Protein AF-A0A7C5P6W9-F1 (afdb_monomer_lite)

Organism: Thermococcus litoralis (NCBI:txid2265)

Radius of gyration: 16.94 Å; chains: 1; bounding box: 47×36×36 Å

pLDDT: mean 86.59, std 6.11, range [59.62, 95.62]

Foldseek 3Di:
DDPVPDDPVVVVVVVVCVVCVVLVCVVVVLLVVVVVVPDDPVRSVVLLVVLVVVLVVVLVVVVVVCVVDDPVVLLVQLSVLSVQLVVLCVVLDDPCNSVSPSSSSNSNSNSVSD

Sequence (114 aa):
MKWSEIPRDAKAYMLYHTIIAPQLIVWTLLPLYMMYSGYSVLEVGAFFTAVNIIAIPLTYLLGRAFNKWDIKKGLMVIDALDGIAYVLYGFAKGIIAPIMLFAGRTVEKLSTVL

Structure (mmCIF, N/CA/C/O backbone):
data_AF-A0A7C5P6W9-F1
#
_entry.id   AF-A0A7C5P6W9-F1
#
loop_
_atom_site.group_PDB
_atom_site.id
_atom_site.type_symbol
_atom_site.label_atom_id
_atom_site.label_alt_id
_atom_site.label_comp_id
_atom_site.label_asym_id
_atom_site.label_entity_id
_atom_site.label_seq_id
_atom_site.pdbx_PDB_ins_code
_atom_site.Cartn_x
_atom_site.Cartn_y
_atom_site.Cartn_z
_atom_site.occupancy
_atom_site.B_iso_or_equiv
_atom_site.auth_seq_id
_atom_site.auth_comp_id
_atom_site.auth_asym_id
_atom_site.auth_atom_id
_atom_site.pdbx_PDB_model_num
ATOM 1 N N . MET A 1 1 ? 30.327 16.465 -5.331 1.00 72.50 1 MET A N 1
ATOM 2 C CA . MET A 1 1 ? 29.758 16.126 -6.653 1.00 72.50 1 MET A CA 1
ATOM 3 C C . MET A 1 1 ? 28.572 17.024 -6.920 1.00 72.50 1 MET A C 1
ATOM 5 O O . MET A 1 1 ? 27.712 17.151 -6.055 1.00 72.50 1 MET A O 1
ATOM 9 N N . LYS A 1 2 ? 28.532 17.656 -8.087 1.00 86.81 2 LYS A N 1
ATOM 10 C CA . LYS A 1 2 ? 27.373 18.410 -8.571 1.00 86.81 2 LYS A CA 1
ATOM 11 C C . LYS A 1 2 ? 26.399 17.447 -9.248 1.00 86.81 2 LYS A C 1
ATOM 13 O O . LYS A 1 2 ? 26.824 16.485 -9.879 1.00 86.81 2 LYS A O 1
ATOM 18 N N . TRP A 1 3 ? 25.096 17.722 -9.178 1.00 85.38 3 TRP A N 1
ATOM 19 C CA . TRP A 1 3 ? 24.076 16.892 -9.836 1.00 85.38 3 TRP A CA 1
ATOM 20 C C . TRP A 1 3 ? 24.371 16.691 -11.328 1.00 85.38 3 TRP A C 1
ATOM 22 O O . TRP A 1 3 ? 24.225 15.593 -11.848 1.00 85.38 3 TRP A O 1
ATOM 32 N N . SER A 1 4 ? 24.872 17.714 -12.023 1.00 88.75 4 SER A N 1
ATOM 33 C CA . SER A 1 4 ? 25.260 17.635 -13.437 1.00 88.75 4 SER A CA 1
ATOM 34 C C . SER A 1 4 ? 26.308 16.557 -13.741 1.00 88.75 4 SER A C 1
ATOM 36 O O . SER A 1 4 ? 26.265 15.994 -14.828 1.00 88.75 4 SER A O 1
ATOM 38 N N . GLU A 1 5 ? 27.182 16.229 -12.786 1.00 92.44 5 GLU A N 1
ATOM 39 C CA . GLU A 1 5 ? 28.317 15.303 -12.944 1.00 92.44 5 GLU A CA 1
ATOM 40 C C . GLU A 1 5 ? 27.916 13.824 -12.803 1.00 92.44 5 GLU A C 1
ATOM 42 O O . GLU A 1 5 ? 28.692 12.937 -13.147 1.00 92.44 5 GLU A O 1
ATOM 47 N N . ILE A 1 6 ? 26.710 13.537 -12.305 1.00 90.38 6 ILE A N 1
ATOM 48 C CA . ILE A 1 6 ? 26.242 12.163 -12.092 1.00 90.38 6 ILE A CA 1
ATOM 49 C C . ILE A 1 6 ? 25.777 11.558 -13.436 1.00 90.38 6 ILE A C 1
ATOM 51 O O . ILE A 1 6 ? 25.005 12.210 -14.158 1.00 90.38 6 ILE A O 1
ATOM 55 N N . PRO A 1 7 ? 26.185 10.317 -13.779 1.00 94.12 7 PRO A N 1
ATOM 56 C CA . PRO A 1 7 ? 25.699 9.609 -14.962 1.00 94.12 7 PRO A CA 1
ATOM 57 C C . PRO A 1 7 ? 24.168 9.530 -15.010 1.00 94.12 7 PRO A C 1
ATOM 59 O O . PRO A 1 7 ? 23.504 9.428 -13.976 1.00 94.12 7 PRO A O 1
ATOM 62 N N . ARG A 1 8 ? 23.591 9.560 -16.218 1.00 92.06 8 ARG A N 1
ATOM 63 C CA . ARG A 1 8 ? 22.130 9.589 -16.412 1.00 92.06 8 ARG A CA 1
ATOM 64 C C . ARG A 1 8 ? 21.422 8.417 -15.723 1.00 92.06 8 ARG A C 1
ATOM 66 O O . ARG A 1 8 ? 20.409 8.637 -15.064 1.00 92.06 8 ARG A O 1
ATOM 73 N N . ASP A 1 9 ? 21.983 7.218 -15.818 1.00 90.62 9 ASP A N 1
ATOM 74 C CA . ASP A 1 9 ? 21.389 6.009 -15.235 1.00 90.62 9 ASP A CA 1
ATOM 75 C C . ASP A 1 9 ? 21.413 6.043 -13.702 1.00 90.62 9 ASP A C 1
ATOM 77 O O . ASP A 1 9 ? 20.435 5.681 -13.051 1.00 90.62 9 ASP A O 1
ATOM 81 N N . ALA A 1 10 ? 22.485 6.583 -13.114 1.00 88.75 10 ALA A N 1
ATOM 82 C CA . ALA A 1 10 ? 22.584 6.767 -11.670 1.00 88.75 10 ALA A CA 1
ATOM 83 C C . ALA A 1 10 ? 21.582 7.815 -11.155 1.00 88.75 10 ALA A C 1
ATOM 85 O O . ALA A 1 10 ? 20.962 7.609 -10.113 1.00 88.75 10 ALA A O 1
ATOM 86 N N . LYS A 1 11 ? 21.342 8.900 -11.906 1.00 91.19 11 LYS A N 1
ATOM 87 C CA . LYS A 1 11 ? 20.272 9.865 -11.585 1.00 91.19 11 LYS A CA 1
ATOM 88 C C . LYS A 1 11 ? 18.893 9.218 -11.619 1.00 91.19 11 LYS A C 1
ATOM 90 O O . LYS A 1 11 ? 18.092 9.459 -10.721 1.00 91.19 11 LYS A O 1
ATOM 95 N N . ALA A 1 12 ? 18.617 8.415 -12.648 1.00 89.88 12 ALA A N 1
ATOM 96 C CA . ALA A 1 12 ? 17.345 7.711 -12.778 1.00 89.88 12 ALA A CA 1
ATOM 97 C C . ALA A 1 12 ? 17.126 6.747 -11.604 1.00 89.88 12 ALA A C 1
ATOM 99 O O . ALA A 1 12 ? 16.056 6.748 -11.003 1.00 89.88 12 ALA A O 1
ATOM 100 N N . TYR A 1 13 ? 18.166 6.007 -11.217 1.00 86.50 13 TYR A N 1
ATOM 101 C CA . TYR A 1 13 ? 18.143 5.121 -10.058 1.00 86.50 13 TYR A CA 1
ATOM 102 C C . TYR A 1 13 ? 17.897 5.867 -8.739 1.00 86.50 13 TYR A C 1
ATOM 104 O O . TYR A 1 13 ? 17.069 5.439 -7.935 1.00 86.50 13 TYR A O 1
ATOM 112 N N . MET A 1 14 ? 18.584 6.995 -8.528 1.00 89.62 14 MET A N 1
ATOM 113 C CA . MET A 1 14 ? 18.400 7.845 -7.348 1.00 89.62 14 MET A CA 1
ATOM 114 C C . MET A 1 14 ? 16.977 8.401 -7.266 1.00 89.62 14 MET A C 1
ATOM 116 O O . MET A 1 14 ? 16.369 8.367 -6.198 1.00 89.62 14 MET A O 1
ATOM 120 N N . LEU A 1 15 ? 16.428 8.888 -8.383 1.00 89.25 15 LEU A N 1
ATOM 121 C CA . LEU A 1 15 ? 15.058 9.402 -8.437 1.00 89.25 15 LEU A CA 1
ATOM 122 C C . LEU A 1 15 ? 14.038 8.302 -8.147 1.00 89.25 15 LEU A C 1
ATOM 124 O O . LEU A 1 15 ? 13.154 8.501 -7.321 1.00 89.25 15 LEU A O 1
ATOM 128 N N . TYR A 1 16 ? 14.203 7.137 -8.769 1.00 85.88 16 TYR A N 1
ATOM 129 C CA . TYR A 1 16 ? 13.366 5.967 -8.525 1.00 85.88 16 TYR A CA 1
ATOM 130 C C . TYR A 1 16 ? 13.362 5.575 -7.038 1.00 85.88 16 TYR A C 1
ATOM 132 O O . TYR A 1 16 ? 12.300 5.507 -6.426 1.00 85.88 16 TYR A O 1
ATOM 140 N N . HIS A 1 17 ? 14.538 5.448 -6.414 1.00 84.19 17 HIS A N 1
ATOM 141 C CA . HIS A 1 17 ? 14.637 5.137 -4.983 1.00 84.19 17 HIS A CA 1
ATOM 142 C C . HIS A 1 17 ? 14.048 6.227 -4.089 1.00 84.19 17 HIS A C 1
ATOM 144 O O . HIS A 1 17 ? 13.462 5.918 -3.059 1.00 84.19 17 HIS A O 1
ATOM 150 N N . THR A 1 18 ? 14.172 7.498 -4.472 1.00 86.69 18 THR A N 1
ATOM 151 C CA . THR A 1 18 ? 13.583 8.606 -3.705 1.00 86.69 18 THR A CA 1
ATOM 152 C C . THR A 1 18 ? 12.055 8.539 -3.705 1.00 86.69 18 THR A C 1
ATOM 154 O O . THR A 1 18 ? 11.434 8.842 -2.691 1.00 86.69 18 THR A O 1
ATOM 157 N N . ILE A 1 19 ? 11.450 8.126 -4.822 1.00 82.81 19 ILE A N 1
ATOM 158 C CA . ILE A 1 19 ? 9.993 7.982 -4.954 1.00 82.81 19 ILE A CA 1
ATOM 159 C C . ILE A 1 19 ? 9.480 6.792 -4.135 1.00 82.81 19 ILE A C 1
ATOM 161 O O . ILE A 1 19 ? 8.413 6.887 -3.534 1.00 82.81 19 ILE A O 1
ATOM 165 N N . ILE A 1 20 ? 10.247 5.702 -4.087 1.00 79.44 20 ILE A N 1
ATOM 166 C CA . ILE A 1 20 ? 9.824 4.436 -3.471 1.00 79.44 20 ILE A CA 1
ATOM 167 C C . ILE A 1 20 ? 10.170 4.359 -1.980 1.00 79.44 20 ILE A C 1
ATOM 169 O O . ILE A 1 20 ? 9.456 3.738 -1.205 1.00 79.44 20 ILE A O 1
ATOM 173 N N . ALA A 1 21 ? 11.217 5.042 -1.515 1.00 80.81 21 ALA A N 1
ATOM 174 C CA . ALA A 1 21 ? 11.647 4.979 -0.115 1.00 80.81 21 ALA A CA 1
ATOM 175 C C . ALA A 1 21 ? 10.551 5.275 0.938 1.00 80.81 21 ALA A C 1
ATOM 177 O O . ALA A 1 21 ? 10.538 4.582 1.957 1.00 80.81 21 ALA A O 1
ATOM 178 N N . PRO A 1 22 ? 9.619 6.236 0.749 1.00 75.56 22 PRO A N 1
ATOM 179 C CA . PRO A 1 22 ? 8.540 6.475 1.712 1.00 75.56 22 PRO A CA 1
ATOM 180 C C . PRO A 1 22 ? 7.648 5.251 1.948 1.00 75.56 22 PRO A C 1
ATOM 182 O O . PRO A 1 22 ? 7.132 5.077 3.051 1.00 75.56 22 PRO A O 1
ATOM 185 N N . GLN A 1 23 ? 7.506 4.394 0.934 1.00 69.56 23 GLN A N 1
ATOM 186 C CA . GLN A 1 23 ? 6.687 3.181 0.960 1.00 69.56 23 GLN A CA 1
ATOM 187 C C . GLN A 1 23 ? 7.194 2.189 2.024 1.00 69.56 23 GLN A C 1
ATOM 189 O O . GLN A 1 23 ? 6.417 1.579 2.754 1.00 69.56 23 GLN A O 1
ATOM 194 N N . LEU A 1 24 ? 8.512 2.157 2.252 1.00 68.62 24 LEU A N 1
ATOM 195 C CA . LEU A 1 24 ? 9.168 1.256 3.206 1.00 68.62 24 LEU A CA 1
ATOM 196 C C . LEU A 1 24 ? 8.790 1.499 4.680 1.00 68.62 24 LEU A C 1
ATOM 198 O O . LEU A 1 24 ? 9.028 0.634 5.521 1.00 68.62 24 LEU A O 1
ATOM 202 N N . ILE A 1 25 ? 8.224 2.662 5.021 1.00 71.94 25 ILE A N 1
ATOM 203 C CA . ILE A 1 25 ? 7.921 3.053 6.413 1.00 71.94 25 ILE A CA 1
ATOM 204 C C . ILE A 1 25 ? 6.421 2.905 6.732 1.00 71.94 25 ILE A C 1
ATOM 206 O O . ILE A 1 25 ? 6.023 2.862 7.900 1.00 71.94 25 ILE A O 1
ATOM 210 N N . VAL A 1 26 ? 5.565 2.783 5.712 1.00 75.00 26 VAL A N 1
ATOM 211 C CA . VAL A 1 26 ? 4.103 2.833 5.885 1.00 75.00 26 VAL A CA 1
ATOM 212 C C . VAL A 1 26 ? 3.559 1.646 6.679 1.00 75.00 26 VAL A C 1
ATOM 214 O O . VAL A 1 26 ? 2.586 1.804 7.418 1.00 75.00 26 VAL A O 1
ATOM 217 N N . TRP A 1 27 ? 4.235 0.499 6.627 1.00 73.19 27 TRP A N 1
ATOM 218 C CA . TRP A 1 27 ? 3.839 -0.709 7.356 1.00 73.19 27 TRP A CA 1
ATOM 219 C C . TRP A 1 27 ? 3.663 -0.484 8.865 1.00 73.19 27 TRP A C 1
ATOM 221 O O . TRP A 1 27 ? 2.773 -1.068 9.483 1.00 73.19 27 TRP A O 1
ATOM 231 N N . THR A 1 28 ? 4.468 0.406 9.453 1.00 75.12 28 THR A N 1
ATOM 232 C CA . THR A 1 28 ? 4.374 0.776 10.874 1.00 75.12 28 THR A CA 1
ATOM 233 C C . THR A 1 28 ? 3.337 1.873 11.114 1.00 75.12 28 THR A C 1
ATOM 235 O O . THR A 1 28 ? 2.703 1.920 12.168 1.00 75.12 28 THR A O 1
ATOM 238 N N . LEU A 1 29 ? 3.144 2.767 10.142 1.00 84.00 29 LEU A N 1
ATOM 239 C CA . LEU A 1 29 ? 2.269 3.931 10.279 1.00 84.00 29 LEU A CA 1
ATOM 240 C C . LEU A 1 29 ? 0.788 3.586 10.128 1.00 84.00 29 LEU A C 1
ATOM 242 O O . LEU A 1 29 ? -0.038 4.232 10.765 1.00 84.00 29 LEU A O 1
ATOM 246 N N . LEU A 1 30 ? 0.432 2.581 9.327 1.00 86.69 30 LEU A N 1
ATOM 247 C CA . LEU A 1 30 ? -0.970 2.247 9.072 1.00 86.69 30 LEU A CA 1
ATOM 248 C C . LEU A 1 30 ? -1.724 1.747 10.323 1.00 86.69 30 LEU A C 1
ATOM 250 O O . LEU A 1 30 ? -2.798 2.286 10.595 1.00 86.69 30 LEU A O 1
ATOM 254 N N . PRO A 1 31 ? -1.206 0.793 11.129 1.00 89.19 31 PRO A N 1
ATOM 255 C CA . PRO A 1 31 ? -1.864 0.397 12.377 1.00 89.19 31 PRO A CA 1
ATOM 256 C C . PRO A 1 31 ? -2.030 1.577 13.338 1.00 89.19 31 PRO A C 1
ATOM 258 O O . PRO A 1 31 ? -3.101 1.761 13.911 1.00 89.19 31 PRO A O 1
ATOM 261 N N . LEU A 1 32 ? -0.993 2.416 13.457 1.00 88.81 32 LEU A N 1
ATOM 262 C CA . LEU A 1 32 ? -1.044 3.631 14.269 1.00 88.81 32 LEU A CA 1
ATOM 263 C C . LEU A 1 32 ? -2.132 4.580 13.763 1.00 88.81 32 LEU A C 1
ATOM 265 O O . LEU A 1 32 ? -2.941 5.056 14.551 1.00 88.81 32 LEU A O 1
ATOM 269 N N . TYR A 1 33 ? -2.197 4.817 12.455 1.00 87.69 33 TYR A N 1
ATOM 270 C CA . TYR A 1 33 ? -3.211 5.662 11.831 1.00 87.69 33 TYR A CA 1
ATOM 271 C C . TYR A 1 33 ? -4.635 5.154 12.090 1.00 87.69 33 TYR A C 1
ATOM 273 O O . TYR A 1 33 ? -5.518 5.946 12.426 1.00 87.69 33 TYR A O 1
ATOM 281 N N . MET A 1 34 ? -4.863 3.841 11.994 1.00 90.00 34 MET A N 1
ATOM 282 C CA . MET A 1 34 ? -6.156 3.238 12.324 1.00 90.00 34 MET A CA 1
ATOM 283 C C . MET A 1 34 ? -6.503 3.452 13.800 1.00 90.00 34 MET A C 1
ATOM 285 O O . MET A 1 34 ? -7.615 3.876 14.109 1.00 90.00 34 MET A O 1
ATOM 289 N N . MET A 1 35 ? -5.546 3.259 14.710 1.00 91.44 35 MET A N 1
ATOM 290 C CA . MET A 1 35 ? -5.760 3.520 16.136 1.00 91.44 35 MET A CA 1
ATOM 291 C C . MET A 1 35 ? -6.082 4.994 16.416 1.00 91.44 35 MET A C 1
ATOM 293 O O . MET A 1 35 ? -7.034 5.289 17.135 1.00 91.44 35 MET A O 1
ATOM 297 N N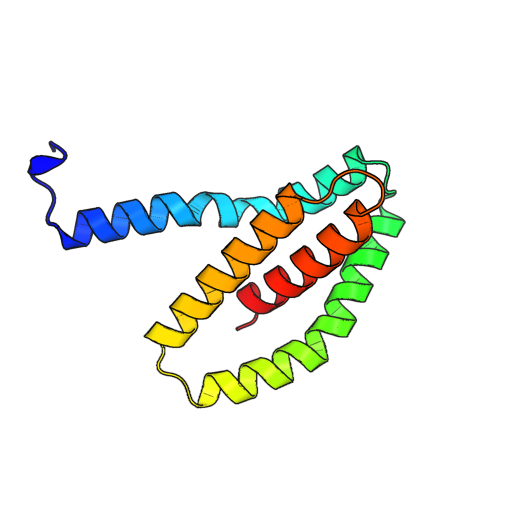 . TYR A 1 36 ? -5.363 5.931 15.789 1.00 89.50 36 TYR A N 1
ATOM 298 C CA . TYR A 1 36 ? -5.666 7.367 15.866 1.00 89.50 36 TYR A CA 1
ATOM 299 C C . TYR A 1 36 ? -7.040 7.722 15.286 1.00 89.50 36 TYR A C 1
ATOM 301 O O . TYR A 1 36 ? -7.655 8.694 15.717 1.00 89.50 36 TYR A O 1
ATOM 309 N N . SER A 1 37 ? -7.534 6.930 14.336 1.00 87.44 37 SER A N 1
ATOM 310 C CA . SER A 1 37 ? -8.858 7.091 13.727 1.00 87.44 37 SER A CA 1
ATOM 311 C C . SER A 1 37 ? -9.987 6.461 14.556 1.00 87.44 37 SER A C 1
ATOM 313 O O . SER A 1 37 ? -11.135 6.474 14.118 1.00 87.44 37 SER A O 1
ATOM 315 N N . GLY A 1 38 ? -9.678 5.924 15.742 1.00 89.62 38 GLY A N 1
ATOM 316 C CA . GLY A 1 38 ? -10.655 5.405 16.702 1.00 89.62 38 GLY A CA 1
ATOM 317 C C . GLY A 1 38 ? -10.797 3.883 16.733 1.00 89.62 38 GLY A C 1
ATOM 318 O O . GLY A 1 38 ? -11.626 3.388 17.490 1.00 89.62 38 GLY A O 1
ATOM 319 N N . TYR A 1 39 ? -10.002 3.138 15.959 1.00 91.69 39 TYR A N 1
ATOM 320 C CA . TYR A 1 39 ? -10.010 1.675 16.023 1.00 91.69 39 TYR A CA 1
ATOM 321 C C . TYR A 1 39 ? -9.286 1.189 17.283 1.00 91.69 39 TYR A C 1
ATOM 323 O O . TYR A 1 39 ? -8.180 1.625 17.607 1.00 91.69 39 TYR A O 1
ATOM 331 N N . SER A 1 40 ? -9.873 0.223 17.976 1.00 94.56 40 SER A N 1
ATOM 332 C CA . SER A 1 40 ? -9.204 -0.507 19.048 1.00 94.56 40 SER A CA 1
ATOM 333 C C . SER A 1 40 ? -8.120 -1.442 18.501 1.00 94.56 40 SER A C 1
ATOM 335 O O . SER A 1 40 ? -8.148 -1.867 17.345 1.00 94.56 40 SER A O 1
ATOM 337 N N . VAL A 1 41 ? -7.178 -1.835 19.362 1.00 93.88 41 VAL A N 1
ATOM 338 C CA . VAL A 1 41 ? -6.123 -2.804 19.009 1.00 93.88 41 VAL A CA 1
ATOM 339 C C . VAL A 1 41 ? -6.718 -4.120 18.491 1.00 93.88 41 VAL A C 1
ATOM 341 O O . VAL A 1 41 ? -6.189 -4.708 17.548 1.00 93.88 41 VAL A O 1
ATOM 344 N N . LEU A 1 42 ? -7.840 -4.563 19.071 1.00 95.62 42 LEU A N 1
ATOM 345 C CA . LEU A 1 42 ? -8.527 -5.782 18.648 1.00 95.62 42 LEU A CA 1
ATOM 346 C C . LEU A 1 42 ? -9.122 -5.639 17.242 1.00 95.62 42 LEU A C 1
ATOM 348 O O . LEU A 1 42 ? -8.975 -6.550 16.432 1.00 95.62 42 LEU A O 1
ATOM 352 N N . GLU A 1 43 ? -9.752 -4.504 16.935 1.00 93.56 43 GLU A N 1
ATOM 353 C CA . GLU A 1 43 ? -10.321 -4.241 15.607 1.00 93.56 43 GLU A CA 1
ATOM 354 C C . GLU A 1 43 ? -9.234 -4.138 14.536 1.00 93.56 43 GLU A C 1
ATOM 356 O O . GLU A 1 43 ? -9.385 -4.715 13.461 1.00 93.56 43 GLU A O 1
ATOM 361 N N . VAL A 1 44 ? -8.111 -3.478 14.836 1.00 93.25 44 VAL A N 1
ATOM 362 C CA . VAL A 1 44 ? -6.950 -3.438 13.933 1.00 93.25 44 VAL A CA 1
ATOM 363 C C . VAL A 1 44 ? -6.405 -4.848 13.697 1.00 93.25 44 VAL A C 1
ATOM 365 O O . VAL A 1 44 ? -6.169 -5.234 12.553 1.00 93.25 44 VAL A O 1
ATOM 368 N N . GLY A 1 45 ? -6.257 -5.652 14.753 1.00 93.44 45 GLY A N 1
ATOM 369 C CA . GLY A 1 45 ? -5.824 -7.046 14.638 1.00 93.44 45 GLY A CA 1
ATOM 370 C C . GLY A 1 45 ? -6.765 -7.875 13.762 1.00 93.44 45 GLY A C 1
ATOM 371 O O . GLY A 1 45 ? -6.325 -8.485 12.788 1.00 93.44 45 GLY A O 1
ATOM 372 N N . ALA A 1 46 ? -8.067 -7.836 14.051 1.00 95.12 46 ALA A N 1
ATOM 373 C CA . ALA A 1 46 ? -9.091 -8.548 13.289 1.00 95.12 46 ALA A CA 1
ATOM 374 C C . ALA A 1 46 ? -9.118 -8.120 11.813 1.00 95.12 46 ALA A C 1
ATOM 376 O O . ALA A 1 46 ? -9.225 -8.963 10.920 1.00 95.12 46 ALA A O 1
ATOM 377 N N . PHE A 1 47 ? -8.955 -6.824 11.545 1.00 94.00 47 PHE A N 1
ATOM 378 C CA . PHE A 1 47 ? -8.875 -6.280 10.196 1.00 94.00 47 PHE A CA 1
ATOM 379 C C . PHE A 1 47 ? -7.682 -6.846 9.420 1.00 94.00 47 PHE A C 1
ATOM 381 O O . PHE A 1 47 ? -7.843 -7.351 8.307 1.00 94.00 47 PHE A O 1
ATOM 388 N N . PHE A 1 48 ? -6.484 -6.826 10.012 1.00 91.94 48 PHE A N 1
ATOM 389 C CA . PHE A 1 48 ? -5.292 -7.397 9.383 1.00 91.94 48 PHE A CA 1
ATOM 390 C C . PHE A 1 48 ? -5.442 -8.906 9.165 1.00 91.94 48 PHE A C 1
ATOM 392 O O . PHE A 1 48 ? -5.007 -9.422 8.134 1.00 91.94 48 PHE A O 1
ATOM 399 N N . THR A 1 49 ? -6.083 -9.628 10.085 1.00 94.19 49 THR A N 1
ATOM 400 C CA . THR A 1 49 ? -6.397 -11.050 9.903 1.00 94.19 49 THR A CA 1
ATOM 401 C C . THR A 1 49 ? -7.312 -11.273 8.702 1.00 94.19 49 THR A C 1
ATOM 403 O O . THR A 1 49 ? -6.994 -12.106 7.854 1.00 94.19 49 THR A O 1
ATOM 406 N N . ALA A 1 50 ? -8.398 -10.506 8.578 1.00 94.12 50 ALA A N 1
ATOM 407 C CA . ALA A 1 50 ? -9.320 -10.608 7.449 1.00 94.12 50 ALA A CA 1
ATOM 408 C C . ALA A 1 50 ? -8.612 -10.355 6.109 1.00 94.12 50 ALA A C 1
ATOM 410 O O . ALA A 1 50 ? -8.772 -11.135 5.169 1.00 94.12 50 ALA A O 1
ATOM 411 N N . VAL A 1 51 ? -7.760 -9.327 6.042 1.00 93.25 51 VAL A N 1
ATOM 412 C CA . VAL A 1 51 ? -6.958 -9.057 4.841 1.00 93.25 51 VAL A CA 1
ATOM 413 C C . VAL A 1 51 ? -6.028 -10.226 4.517 1.00 93.25 51 VAL A C 1
ATOM 415 O O . VAL A 1 51 ? -5.955 -10.640 3.364 1.00 93.25 51 VAL A O 1
ATOM 418 N N . ASN A 1 52 ? -5.339 -10.803 5.507 1.00 91.50 52 ASN A N 1
ATOM 419 C CA . ASN A 1 52 ? -4.446 -11.940 5.262 1.00 91.50 52 ASN A CA 1
ATOM 420 C C . ASN A 1 52 ? -5.199 -13.173 4.744 1.00 91.50 52 ASN A C 1
ATOM 422 O O . ASN A 1 52 ? -4.691 -13.852 3.856 1.00 91.50 52 ASN A O 1
ATOM 426 N N . ILE A 1 53 ? -6.410 -13.442 5.241 1.00 94.81 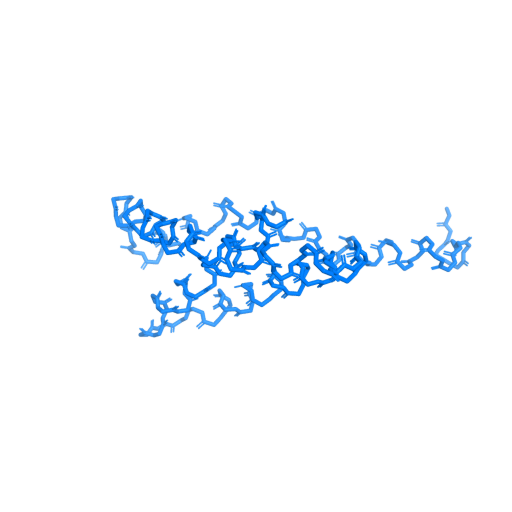53 ILE A N 1
ATOM 427 C CA . ILE A 1 53 ? -7.242 -14.549 4.748 1.00 94.81 53 ILE A CA 1
ATOM 428 C C . ILE A 1 53 ? -7.572 -14.354 3.264 1.00 94.81 53 ILE A C 1
ATOM 430 O O . ILE A 1 53 ? -7.433 -15.294 2.485 1.00 94.81 53 ILE A O 1
ATOM 434 N N . ILE A 1 54 ? -7.959 -13.140 2.857 1.00 91.44 54 ILE A N 1
ATOM 435 C CA . ILE A 1 54 ? -8.255 -12.831 1.448 1.00 91.44 54 ILE A CA 1
ATOM 436 C C . ILE A 1 54 ? -6.984 -12.805 0.590 1.00 91.44 54 ILE A C 1
ATOM 438 O O . ILE A 1 54 ? -7.019 -13.183 -0.582 1.00 91.44 54 ILE A O 1
ATOM 442 N N . ALA A 1 55 ? -5.847 -12.408 1.156 1.00 89.44 55 ALA A N 1
ATOM 443 C CA . ALA A 1 55 ? -4.587 -12.374 0.429 1.00 89.44 55 ALA A CA 1
ATOM 444 C C . ALA A 1 55 ? -4.132 -13.772 -0.016 1.00 89.44 55 ALA A C 1
ATOM 446 O O . ALA A 1 55 ? -3.593 -13.891 -1.107 1.00 89.44 55 ALA A O 1
ATOM 447 N N . ILE A 1 56 ? -4.395 -14.836 0.754 1.00 89.81 56 ILE A N 1
ATOM 448 C CA . ILE A 1 56 ? -3.993 -16.215 0.407 1.00 89.81 56 ILE A CA 1
ATOM 449 C C . ILE A 1 56 ? -4.445 -16.629 -1.011 1.00 89.81 56 ILE A C 1
ATOM 451 O O . ILE A 1 56 ? -3.584 -16.965 -1.832 1.00 89.81 56 ILE A O 1
ATOM 455 N N . PRO A 1 57 ? -5.751 -16.608 -1.354 1.00 92.06 57 PRO A N 1
ATOM 456 C CA . PRO A 1 57 ? -6.190 -16.967 -2.699 1.00 92.06 57 PRO A CA 1
ATOM 457 C C . PRO A 1 57 ? -5.708 -15.970 -3.761 1.00 92.06 57 PRO A C 1
ATOM 459 O O . PRO A 1 57 ? -5.368 -16.382 -4.870 1.00 92.06 57 PRO A O 1
ATOM 462 N N . LEU A 1 58 ? -5.629 -14.675 -3.442 1.00 88.81 58 LEU A N 1
ATOM 463 C CA . LEU A 1 58 ? -5.176 -13.654 -4.392 1.00 88.81 58 LEU A CA 1
ATOM 464 C C . LEU A 1 58 ? -3.695 -13.817 -4.760 1.00 88.81 58 LEU A C 1
ATOM 466 O O . LEU A 1 58 ? -3.351 -13.749 -5.940 1.00 88.81 58 LEU A O 1
ATOM 470 N N . THR A 1 59 ? -2.836 -14.113 -3.784 1.00 88.00 59 THR A N 1
ATOM 471 C CA . THR A 1 59 ? -1.420 -14.419 -4.002 1.00 88.00 59 THR A CA 1
ATOM 472 C C . THR A 1 59 ? -1.259 -15.632 -4.907 1.00 88.00 59 THR A C 1
ATOM 474 O O . THR A 1 59 ? -0.440 -15.602 -5.820 1.00 88.00 59 THR A O 1
ATOM 477 N N . TYR A 1 60 ? -2.050 -16.691 -4.712 1.00 88.88 60 TYR A N 1
ATOM 478 C CA . TYR A 1 60 ? -1.996 -17.862 -5.59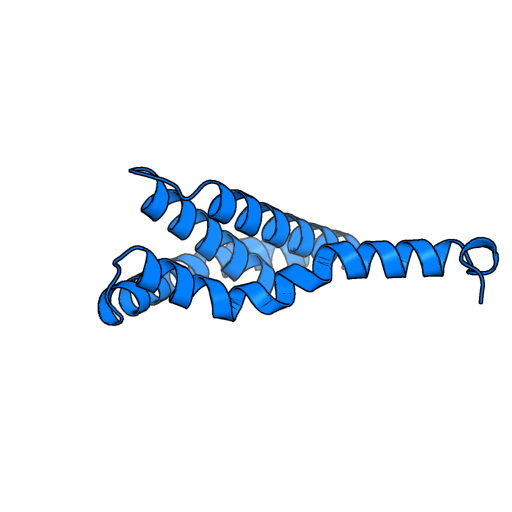0 1.00 88.88 60 TYR A CA 1
ATOM 479 C C . TYR A 1 60 ? -2.324 -17.503 -7.049 1.00 88.88 60 TYR A C 1
ATOM 481 O O . TYR A 1 60 ? -1.617 -17.914 -7.975 1.00 88.88 60 TYR A O 1
ATOM 489 N N . LEU A 1 61 ? -3.375 -16.704 -7.264 1.00 87.19 61 LEU A N 1
ATOM 490 C CA . LEU A 1 61 ? -3.785 -16.264 -8.600 1.00 87.19 61 LEU A CA 1
ATOM 491 C C . LEU A 1 61 ? -2.720 -15.381 -9.264 1.00 87.19 61 LEU A C 1
ATOM 493 O O . LEU A 1 61 ? -2.380 -15.599 -10.429 1.00 87.19 61 LEU A O 1
ATOM 497 N N . LEU A 1 62 ? -2.168 -14.420 -8.521 1.00 84.12 62 LEU A N 1
ATOM 498 C CA . LEU A 1 62 ? -1.139 -13.510 -9.021 1.00 84.12 62 LEU A CA 1
ATOM 499 C C . LEU A 1 62 ? 0.198 -14.215 -9.250 1.00 84.12 62 LEU A C 1
ATOM 501 O O . LEU A 1 62 ? 0.793 -14.030 -10.308 1.00 84.12 62 LEU A O 1
ATOM 505 N N . GLY A 1 63 ? 0.625 -15.098 -8.347 1.00 84.12 63 GLY A N 1
ATOM 506 C CA . GLY A 1 63 ? 1.838 -15.902 -8.512 1.00 84.12 63 GLY A CA 1
ATOM 507 C C . GLY A 1 63 ? 1.783 -16.782 -9.764 1.00 84.12 63 GLY A C 1
ATOM 508 O O . GLY A 1 63 ? 2.755 -16.892 -10.512 1.00 84.12 63 GLY A O 1
ATOM 509 N N . ARG A 1 64 ? 0.606 -17.340 -10.083 1.00 86.12 64 ARG A N 1
ATOM 510 C CA . ARG A 1 64 ? 0.402 -18.089 -11.333 1.00 86.12 64 ARG A CA 1
ATOM 511 C C . ARG A 1 64 ? 0.546 -17.210 -12.581 1.00 86.12 64 ARG A C 1
ATOM 513 O O . ARG A 1 64 ? 1.023 -17.703 -13.604 1.00 86.12 64 ARG A O 1
ATOM 520 N N . ALA A 1 65 ? 0.128 -15.946 -12.520 1.00 82.94 65 ALA A N 1
ATOM 521 C CA . ALA A 1 65 ? 0.322 -14.989 -13.608 1.00 82.94 65 ALA A CA 1
ATOM 522 C C . ALA A 1 65 ? 1.797 -14.562 -13.731 1.00 82.94 65 ALA A C 1
ATOM 524 O O . ALA A 1 65 ? 2.334 -14.553 -14.839 1.00 82.94 65 ALA A O 1
ATOM 525 N N . PHE A 1 66 ? 2.462 -14.310 -12.599 1.00 82.00 66 PHE A N 1
ATOM 526 C CA . PHE A 1 66 ? 3.865 -13.894 -12.514 1.00 82.00 66 PHE A CA 1
ATOM 527 C C . PHE A 1 66 ? 4.846 -14.922 -13.079 1.00 82.00 66 PHE A C 1
ATOM 529 O O . PHE A 1 66 ? 5.814 -14.533 -13.721 1.00 82.00 66 PHE A O 1
ATOM 536 N N . ASN A 1 67 ? 4.565 -16.223 -12.953 1.00 81.62 67 ASN A N 1
ATOM 537 C CA . ASN A 1 67 ? 5.395 -17.282 -13.550 1.00 81.62 67 ASN A CA 1
ATOM 538 C C . ASN A 1 67 ? 5.565 -17.169 -15.078 1.00 81.62 67 ASN A C 1
ATOM 540 O O . ASN A 1 67 ? 6.419 -17.837 -15.655 1.00 81.62 67 ASN A O 1
ATOM 544 N N . LYS A 1 68 ? 4.740 -16.362 -15.754 1.00 83.00 68 LYS A N 1
ATOM 545 C CA . LYS A 1 68 ? 4.824 -16.116 -17.199 1.00 83.00 68 LYS A CA 1
ATOM 546 C C . LYS A 1 68 ? 5.495 -14.785 -17.546 1.00 83.00 68 LYS A C 1
ATOM 548 O O . LYS A 1 68 ? 5.578 -14.452 -18.727 1.00 83.00 68 LYS A O 1
ATOM 553 N N . TRP A 1 69 ? 5.887 -13.988 -16.556 1.00 84.06 69 TRP A N 1
ATOM 554 C CA . TRP A 1 69 ? 6.376 -12.626 -16.747 1.00 84.06 69 TRP A CA 1
ATOM 555 C C . TRP A 1 69 ? 7.886 -12.530 -16.555 1.00 84.06 69 TRP A C 1
ATOM 557 O O . TRP A 1 69 ? 8.478 -13.200 -15.716 1.00 84.06 69 TRP A O 1
ATOM 567 N N . ASP A 1 70 ? 8.506 -11.637 -17.326 1.00 84.31 70 ASP A N 1
ATOM 568 C CA . ASP A 1 70 ? 9.903 -11.266 -17.120 1.00 84.31 70 ASP A CA 1
ATOM 569 C C . ASP A 1 70 ? 10.064 -10.525 -15.786 1.00 84.31 70 ASP A C 1
ATOM 571 O O . ASP A 1 70 ? 9.226 -9.689 -15.436 1.00 84.31 70 ASP A O 1
ATOM 575 N N . ILE A 1 71 ? 11.195 -10.732 -15.104 1.00 81.38 71 ILE A N 1
ATOM 576 C CA . ILE A 1 71 ? 11.508 -10.121 -13.796 1.00 81.38 71 ILE A CA 1
ATOM 577 C C . ILE A 1 71 ? 11.281 -8.602 -13.800 1.00 81.38 71 ILE A C 1
ATOM 579 O O . ILE A 1 71 ? 10.697 -8.061 -12.867 1.00 81.38 71 ILE A O 1
ATOM 583 N N . LYS A 1 72 ? 11.671 -7.905 -14.878 1.00 82.94 72 LYS A N 1
ATOM 584 C CA . LYS A 1 72 ? 11.473 -6.450 -15.004 1.00 82.94 72 LYS A CA 1
ATOM 585 C C . LYS A 1 72 ? 9.998 -6.044 -14.955 1.00 82.94 72 LYS A C 1
ATOM 587 O O . LYS A 1 72 ? 9.665 -5.051 -14.321 1.00 82.94 72 LYS A O 1
ATOM 592 N N . LYS A 1 73 ? 9.121 -6.801 -15.624 1.00 83.06 73 LYS A N 1
ATOM 593 C CA . LYS A 1 73 ? 7.674 -6.536 -15.623 1.00 83.06 73 LYS A CA 1
ATOM 594 C C . LYS A 1 73 ? 7.078 -6.841 -14.255 1.00 83.06 73 LYS A C 1
ATOM 596 O O . LYS A 1 73 ? 6.239 -6.080 -13.791 1.00 83.06 73 LYS A O 1
ATOM 601 N N . GLY A 1 74 ? 7.547 -7.909 -13.611 1.00 83.38 74 GLY A N 1
ATOM 602 C CA . GLY A 1 74 ? 7.144 -8.251 -12.252 1.00 83.38 74 GLY A CA 1
ATOM 603 C C . GLY A 1 74 ? 7.453 -7.132 -11.258 1.00 83.38 74 GLY A C 1
ATOM 604 O O . GLY A 1 74 ? 6.554 -6.675 -10.560 1.00 83.38 74 GLY A O 1
ATOM 605 N N . LEU A 1 75 ? 8.686 -6.618 -11.285 1.00 82.25 75 LEU A N 1
ATOM 606 C CA . LEU A 1 75 ? 9.120 -5.525 -10.411 1.00 82.25 75 LEU A CA 1
ATOM 607 C C . LEU A 1 75 ? 8.279 -4.254 -10.616 1.00 82.25 75 LEU A C 1
ATOM 609 O O . LEU A 1 75 ? 7.791 -3.671 -9.657 1.00 82.25 75 LEU A O 1
ATOM 613 N N . MET A 1 76 ? 8.021 -3.881 -11.875 1.00 84.25 76 MET A N 1
ATOM 614 C CA . MET A 1 76 ? 7.159 -2.734 -12.188 1.00 84.25 76 MET A CA 1
ATOM 615 C C . MET A 1 76 ? 5.729 -2.902 -11.661 1.00 84.25 76 MET A C 1
ATOM 617 O O . MET A 1 76 ? 5.106 -1.923 -11.260 1.00 84.25 76 MET A O 1
ATOM 621 N N . VAL A 1 77 ? 5.186 -4.122 -11.692 1.00 86.75 77 VAL A N 1
ATOM 622 C CA . VAL A 1 77 ? 3.842 -4.397 -11.169 1.00 86.75 77 VAL A CA 1
ATOM 623 C C . VAL A 1 77 ? 3.824 -4.312 -9.649 1.00 86.75 77 VAL A C 1
ATOM 625 O O . VAL A 1 77 ? 2.882 -3.740 -9.111 1.00 86.75 77 VAL A O 1
ATOM 628 N N . ILE A 1 78 ? 4.851 -4.823 -8.970 1.00 85.44 78 ILE A N 1
ATOM 629 C CA . ILE A 1 78 ? 4.990 -4.704 -7.513 1.00 85.44 78 ILE A CA 1
ATOM 630 C C . ILE A 1 78 ? 4.996 -3.228 -7.108 1.00 85.44 78 ILE A C 1
ATOM 632 O O . ILE A 1 78 ? 4.139 -2.822 -6.326 1.00 85.44 78 ILE A O 1
ATOM 636 N N . ASP A 1 79 ? 5.859 -2.413 -7.721 1.00 85.31 79 ASP A N 1
ATOM 637 C CA . ASP A 1 79 ? 5.951 -0.976 -7.429 1.00 85.31 79 ASP A CA 1
ATOM 638 C C . ASP A 1 79 ? 4.629 -0.242 -7.708 1.00 85.31 79 ASP A C 1
ATOM 640 O O . ASP A 1 79 ? 4.212 0.642 -6.955 1.00 85.31 79 ASP A O 1
ATOM 644 N N . ALA A 1 80 ? 3.938 -0.610 -8.794 1.00 86.81 80 ALA A N 1
ATOM 645 C CA . ALA A 1 80 ? 2.650 -0.023 -9.149 1.00 86.81 80 ALA A CA 1
ATOM 646 C C . ALA A 1 80 ? 1.543 -0.399 -8.153 1.00 86.81 80 ALA A C 1
ATOM 648 O O . ALA A 1 80 ? 0.763 0.468 -7.759 1.00 86.81 80 ALA A O 1
ATOM 649 N N . LEU A 1 81 ? 1.469 -1.668 -7.737 1.00 89.50 81 LEU A N 1
ATOM 650 C CA .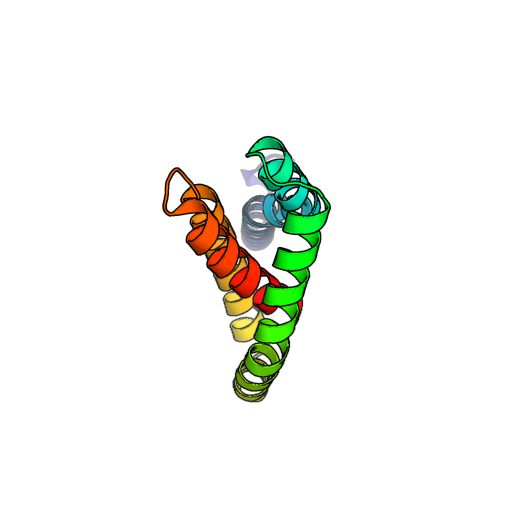 LEU A 1 81 ? 0.529 -2.127 -6.710 1.00 89.50 81 LEU A CA 1
ATOM 651 C C . LEU A 1 81 ? 0.780 -1.388 -5.395 1.00 89.50 81 LEU A C 1
ATOM 653 O O . LEU A 1 81 ? -0.164 -0.885 -4.788 1.00 89.50 81 LEU A O 1
ATOM 657 N N . ASP A 1 82 ? 2.044 -1.242 -5.009 1.00 87.12 82 ASP A N 1
ATOM 658 C CA . ASP A 1 82 ? 2.426 -0.528 -3.797 1.00 87.12 82 ASP A CA 1
ATOM 659 C C . ASP A 1 82 ? 2.003 0.947 -3.860 1.00 87.12 82 ASP A C 1
ATOM 661 O O . ASP A 1 82 ? 1.339 1.463 -2.962 1.00 87.12 82 ASP A O 1
ATOM 665 N N . GLY A 1 83 ? 2.257 1.618 -4.988 1.00 87.19 83 GLY A N 1
ATOM 666 C CA . GLY A 1 83 ? 1.777 2.979 -5.237 1.00 87.19 83 GLY A CA 1
ATOM 667 C C . GLY A 1 83 ? 0.250 3.110 -5.146 1.00 87.19 83 GLY A C 1
ATOM 668 O O . GLY A 1 83 ? -0.258 4.036 -4.509 1.00 87.19 83 GLY A O 1
ATOM 669 N N . ILE A 1 84 ? -0.495 2.169 -5.737 1.00 90.25 84 ILE A N 1
ATOM 670 C CA . ILE A 1 84 ? -1.966 2.139 -5.680 1.00 90.25 84 ILE A CA 1
ATOM 671 C C . ILE A 1 84 ? -2.450 1.994 -4.234 1.00 90.25 84 ILE A C 1
ATOM 673 O O . ILE A 1 84 ? -3.381 2.697 -3.838 1.00 90.25 84 ILE A O 1
ATOM 677 N N . ALA A 1 85 ? -1.819 1.134 -3.432 1.00 89.81 85 ALA A N 1
ATOM 678 C CA . ALA A 1 85 ? -2.179 0.963 -2.028 1.00 89.81 85 ALA A CA 1
ATOM 679 C C . ALA A 1 85 ? -2.079 2.280 -1.243 1.00 89.81 85 ALA A C 1
ATOM 681 O O . ALA A 1 85 ? -3.001 2.627 -0.501 1.00 89.81 85 ALA A O 1
ATOM 682 N N . TYR A 1 86 ? -1.027 3.071 -1.464 1.00 85.81 86 TYR A N 1
ATOM 683 C CA . TYR A 1 86 ? -0.869 4.362 -0.785 1.00 85.81 86 TYR A CA 1
ATOM 684 C C . TYR A 1 86 ? -1.860 5.416 -1.246 1.00 85.81 86 TYR A C 1
ATOM 686 O O . TYR A 1 86 ? -2.356 6.192 -0.428 1.00 85.81 86 TYR A O 1
ATOM 694 N N . VAL A 1 87 ? -2.198 5.429 -2.534 1.00 88.88 87 VAL A N 1
ATOM 695 C CA . VAL A 1 87 ? -3.270 6.290 -3.040 1.00 88.88 87 VAL A CA 1
ATOM 696 C C . VAL A 1 87 ? -4.594 5.934 -2.356 1.00 88.88 87 VAL A C 1
ATOM 698 O O . VAL A 1 87 ? -5.304 6.831 -1.899 1.00 88.88 87 VAL A O 1
ATOM 701 N N . LEU A 1 88 ? -4.895 4.640 -2.192 1.00 90.00 88 LEU A N 1
ATOM 702 C CA . LEU A 1 88 ? -6.087 4.174 -1.474 1.00 90.00 88 LEU A CA 1
ATOM 703 C C . LEU A 1 88 ? -6.078 4.612 -0.003 1.00 90.00 88 LEU A C 1
ATOM 705 O O . LEU A 1 88 ? -7.088 5.120 0.481 1.00 90.00 88 LEU A O 1
ATOM 709 N N . TYR A 1 89 ? -4.942 4.515 0.691 1.00 87.81 89 TYR A N 1
ATOM 710 C CA . TYR A 1 89 ? -4.816 5.043 2.055 1.00 87.81 89 TYR A CA 1
ATOM 711 C C . TYR A 1 89 ? -5.015 6.561 2.121 1.00 87.81 89 TYR A C 1
ATOM 713 O O . TYR A 1 89 ? -5.692 7.048 3.022 1.00 87.81 89 TYR A O 1
ATOM 721 N N . GLY A 1 90 ? -4.508 7.322 1.148 1.00 85.50 90 GLY A N 1
ATOM 722 C CA . GLY A 1 90 ? -4.726 8.771 1.071 1.00 85.50 90 GLY A CA 1
ATOM 723 C C . GLY A 1 90 ? -6.203 9.162 0.920 1.00 85.50 90 GLY A C 1
ATOM 724 O O . GLY A 1 90 ? -6.631 10.200 1.439 1.00 85.50 90 GLY A O 1
ATOM 725 N N . PHE A 1 91 ? -6.994 8.313 0.257 1.00 88.00 91 PHE A N 1
ATOM 726 C CA . PHE A 1 91 ? -8.442 8.474 0.099 1.00 88.00 91 PHE A CA 1
ATOM 727 C C . PHE A 1 91 ? -9.271 7.898 1.252 1.00 88.00 91 PHE A C 1
ATOM 729 O O . PHE A 1 91 ? -10.491 8.078 1.260 1.00 88.00 91 PHE A O 1
ATOM 736 N N . ALA A 1 92 ? -8.652 7.248 2.240 1.00 85.50 92 ALA A N 1
ATOM 737 C CA . ALA A 1 92 ? -9.352 6.696 3.392 1.00 85.50 92 ALA A CA 1
ATOM 738 C C . ALA A 1 92 ? -9.840 7.806 4.339 1.00 85.50 92 ALA A C 1
ATOM 740 O O . ALA A 1 92 ? -9.246 8.082 5.376 1.00 85.50 92 ALA A O 1
ATOM 741 N N . LYS A 1 93 ? -10.937 8.476 3.972 1.00 83.00 93 LYS A N 1
ATOM 742 C CA . LYS A 1 93 ? -11.551 9.555 4.755 1.00 83.00 93 LYS A CA 1
ATOM 743 C C . LYS A 1 93 ? -13.063 9.382 4.847 1.00 83.00 93 LYS A C 1
ATOM 745 O O . LYS A 1 93 ? -13.718 8.998 3.881 1.00 83.00 93 LYS A O 1
ATOM 750 N N . GLY A 1 94 ? -13.625 9.717 6.007 1.00 82.44 94 GLY A N 1
ATOM 751 C CA . GLY A 1 94 ? -15.067 9.653 6.246 1.00 82.44 94 GLY A CA 1
ATOM 752 C C . GLY A 1 94 ? -15.627 8.229 6.160 1.00 82.44 94 GLY A C 1
ATOM 753 O O . GLY A 1 94 ? -14.952 7.263 6.503 1.00 82.44 94 GLY A O 1
ATOM 754 N N . ILE A 1 95 ? -16.867 8.097 5.683 1.00 84.62 95 ILE A N 1
ATOM 755 C CA . ILE A 1 95 ? -17.610 6.822 5.636 1.00 84.62 95 ILE A CA 1
ATOM 756 C C . ILE A 1 95 ? -16.924 5.749 4.775 1.00 84.62 95 ILE A C 1
ATOM 758 O O . ILE A 1 95 ? -17.054 4.562 5.059 1.00 84.62 95 ILE A O 1
ATOM 762 N N . ILE A 1 96 ? -16.165 6.143 3.748 1.00 88.00 96 ILE A N 1
ATOM 763 C CA . ILE A 1 96 ? -15.475 5.200 2.852 1.00 88.00 96 ILE A CA 1
ATOM 764 C C . ILE A 1 96 ? -14.140 4.693 3.416 1.00 88.00 96 ILE A C 1
ATOM 766 O O . ILE A 1 96 ? -13.542 3.791 2.827 1.00 88.00 96 ILE A O 1
ATOM 770 N N . ALA A 1 97 ? -13.667 5.242 4.542 1.00 85.75 97 ALA A N 1
ATOM 771 C CA . ALA A 1 97 ? -12.357 4.918 5.100 1.00 85.75 97 ALA A CA 1
ATOM 772 C C . ALA A 1 97 ? -12.131 3.411 5.330 1.00 85.75 97 ALA A C 1
ATOM 774 O O . ALA A 1 97 ? -11.098 2.925 4.876 1.00 85.75 97 ALA A O 1
ATOM 775 N N . PRO A 1 98 ? -13.062 2.632 5.920 1.00 85.94 98 PRO A N 1
ATOM 776 C CA . PRO A 1 98 ? -12.838 1.202 6.144 1.00 85.94 98 PRO A CA 1
ATOM 777 C C . PRO A 1 98 ? -12.635 0.421 4.838 1.00 85.94 98 PRO A C 1
ATOM 779 O O . PRO A 1 98 ? -11.779 -0.456 4.764 1.00 85.94 98 PRO A O 1
ATOM 782 N N . ILE A 1 99 ? -13.382 0.774 3.786 1.00 88.81 99 ILE A N 1
ATOM 783 C CA . ILE A 1 99 ? -13.300 0.123 2.470 1.00 88.81 99 ILE A CA 1
ATOM 784 C C . ILE A 1 99 ? -11.971 0.465 1.795 1.00 88.81 99 ILE A C 1
ATOM 786 O O . ILE A 1 99 ? -11.294 -0.420 1.277 1.00 88.81 99 ILE A O 1
ATOM 790 N N . MET A 1 100 ? -11.578 1.740 1.830 1.00 91.38 100 MET A N 1
ATOM 791 C CA . MET A 1 100 ? -10.323 2.207 1.239 1.00 91.38 100 MET A CA 1
ATOM 792 C C . MET A 1 100 ? -9.102 1.636 1.962 1.00 91.38 100 MET A C 1
ATOM 794 O O . MET A 1 100 ? -8.159 1.195 1.309 1.00 91.38 100 MET A O 1
ATOM 798 N N . LEU A 1 101 ? -9.146 1.554 3.296 1.00 90.56 101 LEU A N 1
ATOM 799 C CA . LEU A 1 101 ? -8.130 0.864 4.090 1.00 90.56 101 LEU A CA 1
ATOM 800 C C . LEU A 1 101 ? -8.060 -0.614 3.711 1.00 90.56 101 LEU A C 1
ATOM 802 O O . LEU A 1 101 ? -6.968 -1.158 3.584 1.00 90.56 101 LEU A O 1
ATOM 806 N N . PHE A 1 102 ? -9.207 -1.275 3.528 1.00 91.25 102 PHE A N 1
ATOM 807 C CA . PHE A 1 102 ? -9.245 -2.712 3.259 1.00 91.25 102 PHE A CA 1
ATOM 808 C C . PHE A 1 102 ? -8.687 -3.031 1.876 1.00 91.25 102 PHE A C 1
ATOM 810 O O . PHE A 1 102 ? -7.835 -3.911 1.728 1.00 91.25 102 PHE A O 1
ATOM 817 N N . ALA A 1 103 ? -9.125 -2.273 0.872 1.00 91.31 103 ALA A N 1
ATOM 818 C CA . ALA A 1 103 ? -8.612 -2.366 -0.484 1.00 91.31 103 ALA A CA 1
ATOM 819 C C . ALA A 1 103 ? -7.111 -2.056 -0.517 1.00 91.31 103 ALA A C 1
ATOM 821 O O . ALA A 1 103 ? -6.340 -2.874 -1.014 1.00 91.31 103 ALA A O 1
ATOM 822 N N . GLY A 1 104 ? -6.687 -0.939 0.085 1.00 90.81 104 GLY A N 1
ATOM 823 C CA . GLY A 1 104 ? -5.279 -0.548 0.153 1.00 90.81 104 GLY A CA 1
ATOM 824 C C . GLY A 1 104 ? -4.419 -1.622 0.811 1.00 90.81 104 GLY A C 1
ATOM 825 O O . GLY A 1 104 ? -3.427 -2.055 0.232 1.00 90.81 104 GLY A O 1
ATOM 826 N N . ARG A 1 105 ? -4.860 -2.159 1.954 1.00 91.19 105 ARG A N 1
ATOM 827 C CA . ARG A 1 105 ? -4.113 -3.176 2.703 1.00 91.19 105 ARG A CA 1
ATOM 828 C C . ARG A 1 105 ? -4.026 -4.505 1.992 1.00 91.19 105 ARG A C 1
ATOM 830 O O . ARG A 1 105 ? -2.999 -5.178 2.102 1.00 91.19 105 ARG A O 1
ATOM 837 N N . THR A 1 106 ? -5.072 -4.870 1.261 1.00 89.75 106 THR A N 1
ATOM 838 C CA . THR A 1 106 ? -5.074 -6.066 0.420 1.00 89.75 106 THR A CA 1
ATOM 839 C C . THR A 1 106 ? -4.100 -5.900 -0.741 1.00 89.75 106 THR A C 1
ATOM 841 O O . THR A 1 106 ? -3.279 -6.783 -0.965 1.00 89.75 106 THR A O 1
ATOM 844 N N . VAL A 1 107 ? -4.124 -4.757 -1.430 1.00 90.06 107 VAL A N 1
ATOM 845 C CA . VAL A 1 107 ? -3.210 -4.461 -2.544 1.00 90.06 107 VAL A CA 1
ATOM 846 C C . VAL A 1 107 ? -1.749 -4.419 -2.073 1.00 90.06 107 VAL A C 1
ATOM 848 O O . VAL A 1 107 ? -0.908 -5.079 -2.675 1.00 90.06 107 VAL A O 1
ATOM 851 N N . GLU A 1 108 ? -1.457 -3.753 -0.953 1.00 88.75 108 GLU A N 1
ATOM 852 C CA . GLU A 1 108 ? -0.118 -3.721 -0.334 1.00 88.75 108 GLU A CA 1
ATOM 853 C C . GLU A 1 108 ? 0.352 -5.123 0.083 1.00 88.75 108 GLU A C 1
ATOM 855 O O . GLU A 1 108 ? 1.520 -5.489 -0.029 1.00 88.75 108 GLU A O 1
ATOM 860 N N . LYS A 1 109 ? -0.558 -5.974 0.574 1.00 87.62 109 LYS A N 1
ATOM 861 C CA . LYS A 1 109 ? -0.181 -7.350 0.912 1.00 87.62 109 LYS A CA 1
ATOM 862 C C . LYS A 1 109 ? 0.266 -8.121 -0.329 1.00 87.62 109 LYS A C 1
ATOM 864 O O . LYS A 1 109 ? 1.155 -8.960 -0.218 1.00 87.62 109 LYS A O 1
ATOM 869 N N . LEU A 1 110 ? -0.336 -7.843 -1.481 1.00 85.50 110 LEU A N 1
ATOM 870 C CA . LEU A 1 110 ? 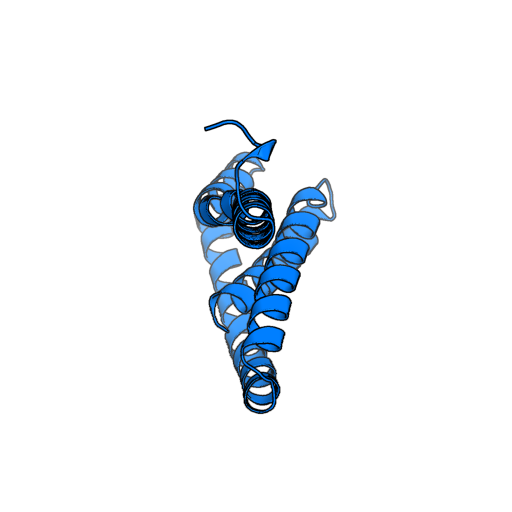0.015 -8.488 -2.740 1.00 85.50 110 LEU A CA 1
ATOM 871 C C . LEU A 1 110 ? 1.336 -7.963 -3.301 1.00 85.50 110 LEU A C 1
ATOM 873 O O . LEU A 1 110 ? 2.122 -8.783 -3.760 1.00 85.50 110 LEU A O 1
ATOM 877 N N . SER A 1 111 ? 1.620 -6.658 -3.199 1.00 82.81 111 SER A N 1
ATOM 878 C CA . SER A 1 111 ? 2.931 -6.106 -3.584 1.00 82.81 111 SER A CA 1
ATOM 879 C C . SER A 1 111 ? 4.070 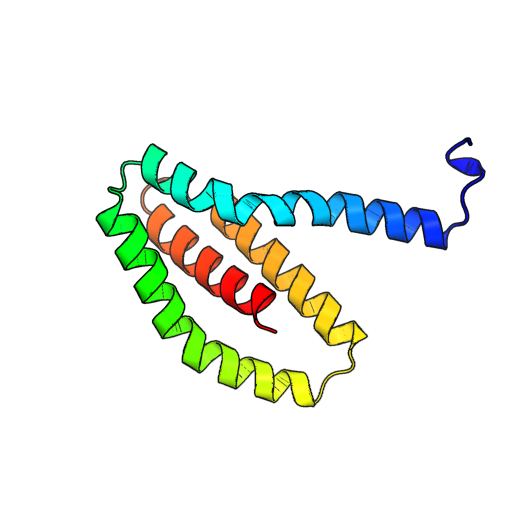-6.722 -2.765 1.00 82.81 111 SER A C 1
ATOM 881 O O . SER A 1 111 ? 5.121 -7.016 -3.313 1.00 82.81 111 SER A O 1
ATOM 883 N N . THR A 1 112 ? 3.853 -6.990 -1.472 1.00 77.31 112 THR A N 1
ATOM 884 C CA . THR A 1 112 ? 4.906 -7.519 -0.581 1.00 77.31 112 THR A CA 1
ATOM 885 C C . THR A 1 112 ? 5.202 -9.014 -0.786 1.00 77.31 112 THR A C 1
ATOM 887 O O . THR A 1 112 ? 6.274 -9.486 -0.416 1.00 77.31 112 THR A O 1
ATOM 890 N N . VAL A 1 113 ? 4.225 -9.800 -1.255 1.00 73.88 113 VAL A N 1
ATOM 891 C CA . VAL A 1 113 ? 4.331 -11.275 -1.299 1.00 73.88 113 VAL A CA 1
ATOM 892 C C . VAL A 1 113 ? 4.778 -11.802 -2.669 1.00 73.88 113 VAL A C 1
ATOM 894 O O . VAL A 1 113 ? 5.259 -12.933 -2.744 1.00 73.88 113 VAL A O 1
ATOM 897 N N . LEU A 1 114 ? 4.588 -11.017 -3.732 1.00 59.62 114 LEU A N 1
ATOM 898 C CA . LEU A 1 114 ? 5.043 -11.329 -5.091 1.00 59.62 114 LEU A CA 1
ATOM 899 C C . LEU A 1 114 ? 6.543 -11.068 -5.258 1.00 59.62 114 LEU A C 1
ATOM 901 O O . LEU A 1 114 ? 7.159 -11.832 -6.034 1.00 59.62 114 LEU A O 1
#

InterPro domains:
  IPR036259 MFS transporter superfamily [G3DSA:1.20.1250.20] (12-111)
  IPR036259 MFS transporter superfamily [SSF103473] (17-102)

Secondary structure (DSSP, 8-state):
--GGGS-HHHHHHHHHHHHHTTHHHHHHHHHHHHHHTT--HHHHHHHHHHHHHHHHHHHHHHHHHHTTS-HHHHHHHHHHHHHHHHHHHHT--GGGHHHHHHHHHHHHHHHHH-